Protein AF-A0A8S2UM98-F1 (afdb_monomer)

Nearest PDB structures (foldseek):
  3iqy-assembly1_A-2  TM=8.321E-01  e=1.499E-02  Bacillus subtilis
  5k9t-assembly1_A  TM=7.999E-01  e=3.279E-02  Escherichia coli 55989
  5eul-assembly1_A  TM=8.662E-01  e=7.660E-02  Bacillus subtilis subsp. subtilis str. 168
  2vda-assembly1_A  TM=7.671E-01  e=2.526E-02  Escherichia coli
  6t4h-assembly1_A  TM=8.018E-01  e=1.676E-01  Clostridioides difficile 630

pLDDT: mean 74.6, std 13.1, range [41.22, 90.38]

Foldseek 3Di:
DDPVVVVVCVVLVVLLVVLLVVLVPDDAPQFWHFCPPPPPPPPVDRFTAIWTADNVPRDTPRVDADASCNRQSNCVVVVGDGDDHDDPPDDDDPPDD

InterPro domains:
  IPR000185 Protein translocase subunit SecA [PTHR30612] (10-97)
  IPR036670 SecA, preprotein cross-linking domain superfamily [SSF81767] (25-82)

Radius of gyration: 16.46 Å; Cα contacts (8 Å, |Δi|>4): 93; chains: 1; bounding box: 35×37×44 Å

Structure (mmCIF, N/CA/C/O backbone):
data_AF-A0A8S2UM98-F1
#
_entry.id   AF-A0A8S2UM98-F1
#
loop_
_atom_site.group_PDB
_atom_site.id
_atom_site.type_symbol
_atom_site.label_atom_id
_atom_site.label_alt_id
_atom_site.label_comp_id
_atom_site.label_asym_id
_atom_site.label_entity_id
_atom_site.label_seq_id
_atom_site.pdbx_PDB_ins_code
_atom_site.Cartn_x
_atom_site.Cartn_y
_atom_site.Cartn_z
_atom_site.occupancy
_atom_site.B_iso_or_equiv
_atom_site.auth_seq_id
_atom_site.auth_comp_id
_atom_site.auth_asym_id
_atom_site.auth_atom_id
_atom_site.pdbx_PDB_model_num
ATOM 1 N N . MET A 1 1 ? -17.853 -11.291 12.589 1.00 59.19 1 MET A N 1
ATOM 2 C CA . MET A 1 1 ? -17.046 -10.129 13.020 1.00 59.19 1 MET A CA 1
ATOM 3 C C . MET A 1 1 ? -17.341 -9.795 14.477 1.00 59.19 1 MET A C 1
ATOM 5 O O . MET A 1 1 ? -18.517 -9.658 14.810 1.00 59.19 1 MET A O 1
ATOM 9 N N . PRO A 1 2 ? -16.311 -9.677 15.326 1.00 74.19 2 PRO A N 1
ATOM 10 C CA . PRO A 1 2 ? -16.453 -9.256 16.717 1.00 74.19 2 PRO A CA 1
ATOM 11 C C . PRO A 1 2 ? -17.135 -7.887 16.860 1.00 74.19 2 PRO A C 1
ATOM 13 O O . PRO A 1 2 ? -16.900 -6.986 16.057 1.00 74.19 2 PRO A O 1
ATOM 16 N N . VAL A 1 3 ? -17.976 -7.711 17.883 1.00 77.38 3 VAL A N 1
ATOM 17 C CA . VAL A 1 3 ? -18.783 -6.486 18.072 1.00 77.38 3 VAL A CA 1
ATOM 18 C C . VAL A 1 3 ? -17.911 -5.249 18.314 1.00 77.38 3 VAL A C 1
ATOM 20 O O . VAL A 1 3 ? -18.218 -4.185 17.783 1.00 77.38 3 VAL A O 1
ATOM 23 N N . TYR A 1 4 ? -16.789 -5.398 19.021 1.00 75.75 4 TYR A N 1
ATOM 24 C CA . TYR A 1 4 ? -15.841 -4.310 19.288 1.00 75.75 4 TYR A CA 1
ATOM 25 C C . TYR A 1 4 ? -15.170 -3.758 18.018 1.00 75.75 4 TYR A C 1
ATOM 27 O O . TYR A 1 4 ? -14.799 -2.589 17.977 1.00 75.75 4 TYR A O 1
ATOM 35 N N . LEU A 1 5 ? -15.079 -4.557 16.949 1.00 71.38 5 LEU A N 1
ATOM 36 C CA . LEU A 1 5 ? -14.544 -4.099 15.666 1.00 71.38 5 LEU A CA 1
ATOM 37 C C . LEU A 1 5 ? -15.556 -3.295 14.848 1.00 71.38 5 LEU A C 1
ATOM 39 O O . LEU A 1 5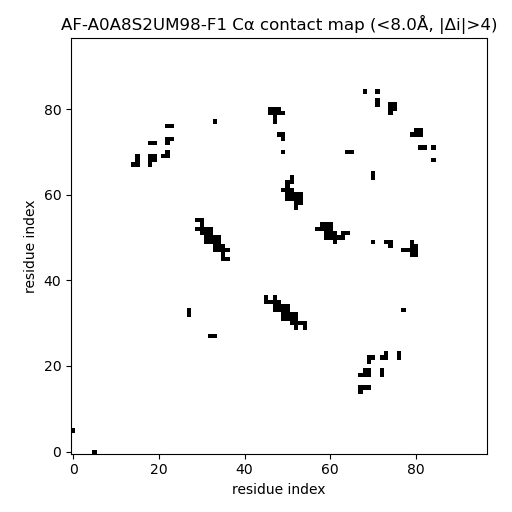 ? -15.145 -2.612 13.920 1.00 71.38 5 LEU A O 1
ATOM 43 N N . ARG A 1 6 ? -16.860 -3.321 15.168 1.00 79.69 6 ARG A N 1
ATOM 44 C CA . ARG A 1 6 ? -17.849 -2.527 14.414 1.00 79.69 6 ARG A CA 1
ATOM 45 C C . ARG A 1 6 ? -17.648 -1.034 14.605 1.00 79.69 6 ARG A C 1
ATOM 47 O O . ARG A 1 6 ? -17.768 -0.297 13.636 1.00 79.69 6 ARG A O 1
ATOM 54 N N . THR A 1 7 ? -17.375 -0.589 15.828 1.00 81.00 7 THR A N 1
ATOM 55 C CA . THR A 1 7 ? -17.146 0.835 16.108 1.00 81.00 7 THR A CA 1
ATOM 56 C C . THR A 1 7 ? -15.873 1.307 15.422 1.00 81.00 7 THR A C 1
ATOM 58 O O . THR A 1 7 ? -15.891 2.325 14.743 1.00 81.00 7 THR A O 1
ATOM 61 N N . PHE A 1 8 ? -14.807 0.509 15.512 1.00 78.69 8 PHE A N 1
ATOM 62 C CA . PHE A 1 8 ? -13.555 0.766 14.811 1.00 78.69 8 PHE A CA 1
ATOM 63 C C . PHE A 1 8 ? -13.755 0.830 13.288 1.00 78.69 8 PHE A C 1
ATOM 65 O O . PHE A 1 8 ? -13.399 1.816 12.654 1.00 78.69 8 PHE A O 1
ATOM 72 N N . ALA A 1 9 ? -14.399 -0.182 12.703 1.00 77.75 9 ALA A N 1
ATOM 73 C CA . ALA A 1 9 ? -14.651 -0.233 11.267 1.00 77.75 9 ALA A CA 1
ATOM 74 C C . ALA A 1 9 ? -15.513 0.937 10.784 1.00 77.75 9 ALA A C 1
ATOM 76 O O . ALA A 1 9 ? -15.263 1.446 9.703 1.00 77.75 9 ALA A O 1
ATOM 77 N N . LYS A 1 10 ? -16.501 1.379 11.577 1.00 83.00 10 LYS A N 1
ATOM 78 C CA . LYS A 1 10 ? -17.313 2.564 11.266 1.00 83.00 10 LYS A CA 1
ATOM 79 C C . LYS A 1 10 ? -16.499 3.856 11.312 1.00 83.00 10 LYS A C 1
ATOM 81 O O . LYS A 1 10 ? -16.694 4.694 10.447 1.00 83.00 10 LYS A O 1
ATOM 86 N N . LEU A 1 11 ? -15.611 4.010 12.295 1.00 84.75 11 LEU A N 1
ATOM 87 C CA . LEU A 1 11 ? -14.758 5.197 12.432 1.00 84.75 11 LEU A CA 1
ATOM 88 C C . LEU A 1 11 ? -13.754 5.326 11.280 1.00 84.75 11 LEU A C 1
ATOM 90 O O . LEU A 1 11 ? -13.543 6.422 10.781 1.00 84.75 11 LEU A O 1
ATOM 94 N N . HIS A 1 12 ? -13.169 4.211 10.840 1.00 82.75 12 HIS A N 1
ATOM 95 C CA . HIS A 1 12 ? -12.190 4.192 9.748 1.00 82.75 12 HIS A CA 1
ATOM 96 C C . HIS A 1 12 ? -12.818 3.950 8.371 1.00 82.75 12 HIS A C 1
ATOM 98 O O . HIS A 1 12 ? -12.096 3.797 7.390 1.00 82.75 12 HIS A O 1
ATOM 104 N N . LEU A 1 13 ? -14.150 3.882 8.269 1.00 84.00 13 LEU A N 1
ATOM 105 C CA . LEU A 1 13 ? -14.825 3.506 7.026 1.00 84.00 13 LEU A CA 1
ATOM 106 C C . LEU A 1 13 ? -14.566 4.524 5.913 1.00 84.00 13 LEU A C 1
ATOM 108 O O . LEU A 1 13 ? -14.265 4.127 4.792 1.00 84.00 13 LEU A O 1
ATOM 112 N N . ASP A 1 14 ? -14.640 5.814 6.240 1.00 87.69 14 ASP A N 1
ATOM 113 C CA . ASP A 1 14 ? -14.363 6.895 5.292 1.00 87.69 14 ASP A CA 1
ATOM 114 C C . ASP A 1 14 ? -12.907 6.844 4.806 1.00 87.69 14 ASP A C 1
ATOM 116 O O . ASP A 1 14 ? -12.653 6.872 3.604 1.00 87.69 14 ASP A O 1
ATOM 120 N N . GLU A 1 15 ? -11.950 6.655 5.721 1.00 87.25 15 GLU A N 1
ATOM 121 C CA . GLU A 1 15 ? -10.526 6.496 5.392 1.00 87.25 15 GLU A CA 1
ATOM 122 C C . GLU A 1 15 ? -10.281 5.274 4.492 1.00 87.25 15 GLU A C 1
ATOM 124 O O . GLU A 1 15 ? -9.558 5.355 3.500 1.00 87.25 15 GLU A O 1
ATOM 129 N N . LEU A 1 16 ? -10.919 4.140 4.797 1.00 85.50 16 LEU A N 1
ATOM 130 C CA . LEU A 1 16 ? -10.826 2.922 3.995 1.00 85.50 16 LEU A CA 1
ATOM 131 C C . LEU A 1 16 ? -11.411 3.118 2.592 1.00 85.50 16 LEU A C 1
ATOM 133 O O . LEU A 1 16 ? -10.839 2.618 1.626 1.00 85.50 16 LEU A O 1
ATOM 137 N N . ILE A 1 17 ? -12.530 3.836 2.459 1.00 88.12 17 ILE A N 1
ATOM 138 C CA . ILE A 1 17 ? -13.138 4.138 1.158 1.00 88.12 17 ILE A CA 1
ATOM 139 C C . ILE A 1 17 ? -12.208 5.023 0.331 1.00 88.12 17 ILE A C 1
ATOM 141 O O . ILE A 1 17 ? -11.977 4.728 -0.843 1.00 88.12 17 ILE A O 1
ATOM 145 N N . GLU A 1 18 ? -11.655 6.076 0.928 1.00 90.38 18 GLU A N 1
ATOM 146 C CA . GLU A 1 18 ? -10.723 6.965 0.235 1.00 90.38 18 GLU A CA 1
ATOM 147 C C . GLU A 1 18 ? -9.437 6.230 -0.161 1.00 90.38 18 GLU A C 1
ATOM 149 O O . GLU A 1 18 ? -9.007 6.330 -1.308 1.00 90.38 18 GLU A O 1
ATOM 154 N N . ASN A 1 19 ? -8.886 5.382 0.712 1.00 88.12 19 ASN A N 1
ATOM 155 C CA 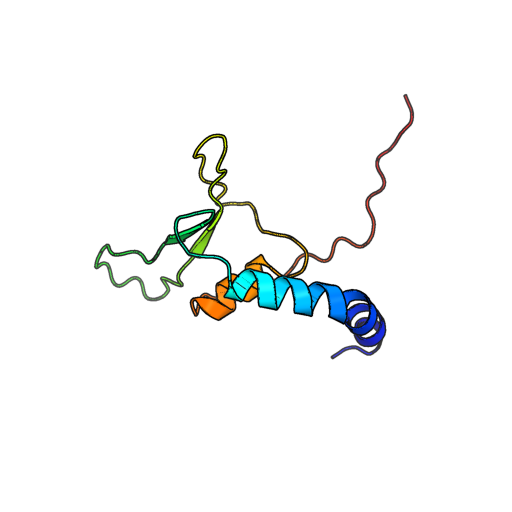. ASN A 1 19 ? -7.733 4.541 0.379 1.00 88.12 19 ASN A CA 1
ATOM 156 C C . ASN A 1 19 ? -8.053 3.493 -0.695 1.00 88.12 19 ASN A C 1
ATOM 158 O O . ASN A 1 19 ? -7.201 3.187 -1.527 1.00 88.12 19 ASN A O 1
ATOM 162 N N . CYS A 1 20 ? -9.274 2.961 -0.729 1.00 87.75 20 CYS A N 1
ATOM 163 C CA . CYS A 1 20 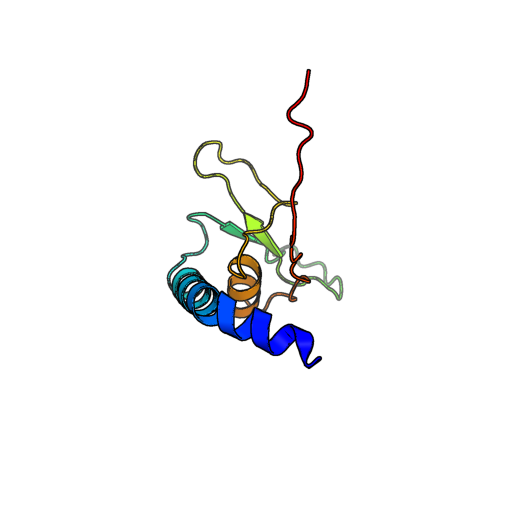? -9.720 2.047 -1.779 1.00 87.75 20 CYS A CA 1
ATOM 164 C C . CYS A 1 20 ? -9.805 2.755 -3.140 1.00 87.75 20 CYS A C 1
ATOM 166 O O . CYS A 1 20 ? -9.274 2.257 -4.135 1.00 87.75 20 CYS A O 1
ATOM 168 N N . LYS A 1 21 ? -10.395 3.958 -3.186 1.00 90.00 21 LYS A N 1
ATOM 169 C CA . LYS A 1 21 ? -10.391 4.798 -4.395 1.00 90.00 21 LYS A CA 1
ATOM 170 C C . LYS A 1 21 ? -8.964 5.130 -4.814 1.00 90.00 21 LYS A C 1
ATOM 172 O O . LYS A 1 21 ? -8.623 4.990 -5.984 1.00 90.00 21 LYS A O 1
ATOM 177 N N . HIS A 1 22 ? -8.117 5.512 -3.863 1.00 89.25 22 HIS A N 1
ATOM 178 C CA . HIS A 1 22 ? -6.722 5.826 -4.130 1.00 89.25 22 HIS A CA 1
ATOM 179 C C . HIS A 1 22 ? -5.990 4.619 -4.732 1.00 89.25 22 HIS A C 1
ATOM 181 O O . HIS A 1 22 ? -5.364 4.762 -5.778 1.00 89.25 22 HIS A O 1
ATOM 187 N N . ALA A 1 23 ? -6.152 3.416 -4.171 1.00 87.69 23 ALA A N 1
ATOM 188 C CA . ALA A 1 23 ? -5.602 2.184 -4.742 1.00 87.69 23 ALA A CA 1
ATOM 189 C C . ALA A 1 23 ? -6.083 1.935 -6.181 1.00 87.69 23 ALA A C 1
ATOM 191 O O . ALA A 1 23 ? -5.309 1.485 -7.032 1.00 87.69 23 ALA A O 1
ATOM 192 N N . LEU A 1 24 ? -7.349 2.239 -6.482 1.00 86.88 24 LEU A N 1
ATOM 193 C CA . LEU A 1 24 ? -7.906 2.091 -7.825 1.00 86.88 24 LEU A CA 1
ATOM 194 C C . LEU A 1 24 ? -7.223 3.024 -8.836 1.00 86.88 24 LEU A C 1
ATOM 196 O O . LEU A 1 24 ? -6.859 2.564 -9.919 1.00 86.88 24 LEU A O 1
ATOM 200 N N . PHE A 1 25 ? -6.983 4.283 -8.468 1.00 86.56 25 PHE A N 1
ATOM 201 C CA . PHE A 1 25 ? -6.305 5.263 -9.325 1.00 86.56 25 PHE A CA 1
ATOM 202 C C . PHE A 1 25 ? -4.776 5.130 -9.337 1.00 86.56 25 PHE A C 1
ATOM 204 O O . PHE A 1 25 ? -4.132 5.659 -10.236 1.00 86.56 25 PHE A O 1
ATOM 211 N N . LEU A 1 26 ? -4.183 4.408 -8.381 1.00 85.75 26 LEU A N 1
ATOM 212 C CA . LEU A 1 26 ? -2.735 4.230 -8.309 1.00 85.75 26 LEU A CA 1
ATOM 213 C C . LEU A 1 26 ? -2.233 3.316 -9.438 1.00 85.75 26 LEU A C 1
ATOM 215 O O . LEU A 1 26 ? -2.532 2.111 -9.478 1.00 85.75 26 LEU A O 1
ATOM 219 N N . GLU A 1 27 ? -1.445 3.877 -10.348 1.00 81.56 27 GLU A N 1
ATOM 220 C CA . GLU A 1 27 ? -0.822 3.136 -11.441 1.00 81.56 27 GLU A CA 1
ATOM 221 C C . GLU A 1 27 ? 0.364 2.309 -10.939 1.00 81.56 27 GLU A C 1
ATOM 223 O O . GLU A 1 27 ? 1.162 2.751 -10.106 1.00 81.56 27 GLU A O 1
ATOM 228 N N . ALA A 1 28 ? 0.467 1.078 -11.440 1.00 72.69 28 ALA A N 1
ATOM 229 C CA . ALA A 1 28 ? 1.662 0.275 -11.230 1.00 72.69 28 ALA A CA 1
ATOM 230 C C . ALA A 1 28 ? 2.843 0.943 -11.954 1.00 72.69 28 ALA A C 1
ATOM 232 O O . ALA A 1 28 ? 2.657 1.507 -13.030 1.00 72.69 28 ALA A O 1
ATOM 233 N N . ASN A 1 29 ? 4.046 0.833 -11.382 1.00 73.38 29 ASN A N 1
ATOM 234 C CA . ASN A 1 29 ? 5.317 1.373 -11.886 1.00 73.38 29 ASN A CA 1
ATOM 235 C C . ASN A 1 29 ? 5.620 2.856 -11.576 1.00 73.38 29 ASN A C 1
ATOM 237 O O . ASN A 1 29 ? 6.696 3.329 -11.930 1.00 73.38 29 ASN A O 1
ATOM 241 N N . THR A 1 30 ? 4.731 3.574 -10.879 1.00 73.44 30 THR A N 1
ATOM 242 C CA . THR A 1 30 ? 4.957 4.990 -10.490 1.00 73.44 30 THR A CA 1
ATOM 243 C C . THR A 1 30 ? 5.227 5.164 -8.986 1.00 73.44 30 THR A C 1
ATOM 245 O O . THR A 1 30 ? 5.715 6.199 -8.548 1.00 73.44 30 THR A O 1
ATOM 248 N N . GLY A 1 31 ? 4.951 4.133 -8.183 1.00 73.75 31 GLY A N 1
ATOM 249 C CA . GLY A 1 31 ? 5.200 4.122 -6.729 1.00 73.75 31 GLY A CA 1
ATOM 250 C C . GLY A 1 31 ? 5.167 2.732 -6.083 1.00 73.75 31 GLY A C 1
ATOM 251 O O . GLY A 1 31 ? 5.468 2.572 -4.902 1.00 73.75 31 GLY A O 1
ATOM 252 N N . TYR A 1 32 ? 4.815 1.706 -6.855 1.00 82.31 32 TYR A N 1
ATOM 253 C CA . TYR A 1 32 ? 5.015 0.307 -6.506 1.00 82.31 32 TYR A CA 1
ATOM 254 C C . TYR A 1 32 ? 5.222 -0.519 -7.760 1.00 82.31 32 TYR A C 1
ATOM 256 O O . TYR A 1 32 ? 4.744 -0.169 -8.843 1.00 82.31 32 TYR A O 1
ATOM 264 N N . VAL A 1 33 ? 5.878 -1.651 -7.575 1.00 82.69 33 VAL A N 1
ATOM 265 C CA . VAL A 1 33 ? 6.006 -2.704 -8.569 1.00 82.69 33 VAL A CA 1
ATOM 266 C C . VAL A 1 33 ? 5.230 -3.915 -8.075 1.00 82.69 33 VAL A C 1
ATOM 268 O O . VAL A 1 33 ? 5.215 -4.227 -6.883 1.00 82.69 33 VAL A O 1
ATOM 271 N N . VAL A 1 34 ? 4.544 -4.573 -9.004 1.00 79.62 34 VAL A N 1
ATOM 272 C CA . VAL A 1 34 ? 3.965 -5.893 -8.770 1.00 79.62 34 VAL A CA 1
ATOM 273 C C . VAL A 1 34 ? 4.976 -6.890 -9.297 1.00 79.62 34 VAL A C 1
ATOM 275 O O . VAL A 1 34 ? 5.155 -7.004 -10.512 1.00 79.62 34 VAL A O 1
ATOM 278 N N . ASP A 1 35 ? 5.668 -7.564 -8.388 1.00 71.75 35 ASP A N 1
ATOM 279 C CA . ASP A 1 35 ? 6.572 -8.635 -8.766 1.00 71.75 35 ASP A CA 1
ATOM 280 C C . ASP A 1 35 ? 5.730 -9.873 -9.077 1.00 71.75 35 ASP A C 1
ATOM 282 O O . ASP A 1 35 ? 5.202 -10.557 -8.194 1.00 71.75 35 ASP A O 1
ATOM 286 N N . VAL A 1 36 ? 5.511 -10.078 -10.373 1.00 63.94 36 VAL A N 1
ATOM 287 C CA . VAL A 1 36 ? 4.955 -11.308 -10.923 1.00 63.94 36 VAL A CA 1
ATOM 288 C C . VAL A 1 36 ? 6.149 -12.046 -11.481 1.00 63.94 36 VAL A C 1
ATOM 290 O O . VAL A 1 36 ? 6.598 -11.742 -12.588 1.00 63.94 36 VAL A O 1
ATOM 293 N N . ASP A 1 37 ? 6.691 -12.959 -10.686 1.00 54.97 37 ASP A N 1
ATOM 294 C CA . ASP A 1 37 ? 7.902 -13.699 -11.010 1.00 54.97 37 ASP A CA 1
ATOM 295 C C . ASP A 1 37 ? 7.756 -14.335 -12.411 1.00 54.97 37 ASP A C 1
ATOM 297 O O . ASP A 1 37 ? 7.005 -15.286 -12.636 1.00 54.97 37 ASP A O 1
ATOM 301 N N . ARG A 1 38 ? 8.411 -13.722 -13.409 1.00 49.41 38 ARG A N 1
ATOM 302 C CA . ARG A 1 38 ? 8.417 -14.156 -14.821 1.00 49.41 38 ARG A CA 1
ATOM 303 C C . ARG A 1 38 ? 9.420 -15.278 -15.060 1.00 49.41 38 ARG A C 1
ATOM 305 O O . ARG A 1 38 ? 9.571 -15.755 -16.187 1.00 49.41 38 ARG A O 1
ATOM 312 N N . THR A 1 39 ? 10.119 -15.709 -14.019 1.00 47.03 39 THR A N 1
ATOM 313 C CA . THR A 1 39 ? 11.035 -16.832 -14.090 1.00 47.03 39 THR A CA 1
ATOM 314 C C . THR A 1 39 ? 10.183 -18.091 -14.067 1.00 47.03 39 THR A C 1
ATOM 316 O O . THR A 1 39 ? 9.644 -18.439 -13.029 1.00 47.03 39 THR A O 1
ATOM 319 N N . GLY A 1 40 ? 10.023 -18.772 -15.207 1.00 44.31 40 GLY A N 1
ATOM 320 C CA . GLY A 1 40 ? 9.185 -19.971 -15.402 1.00 44.31 40 GLY A CA 1
ATOM 321 C C . GLY A 1 40 ? 9.522 -21.211 -14.552 1.00 44.31 40 GLY A C 1
ATOM 322 O O . GLY A 1 40 ? 9.323 -22.341 -14.992 1.00 44.31 40 GLY A O 1
ATOM 323 N N . LYS A 1 41 ? 10.030 -21.035 -13.332 1.00 42.47 41 LYS A N 1
ATOM 324 C CA . LYS A 1 41 ? 10.001 -22.024 -12.268 1.00 42.47 41 LYS A CA 1
ATOM 325 C C . LYS A 1 41 ? 8.628 -21.970 -11.615 1.00 42.47 41 LY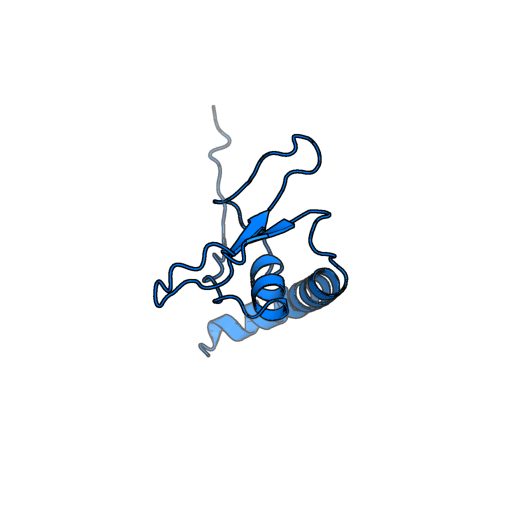S A C 1
ATOM 327 O O . LYS A 1 41 ? 8.351 -21.123 -10.779 1.00 42.47 41 LYS A O 1
ATOM 332 N N .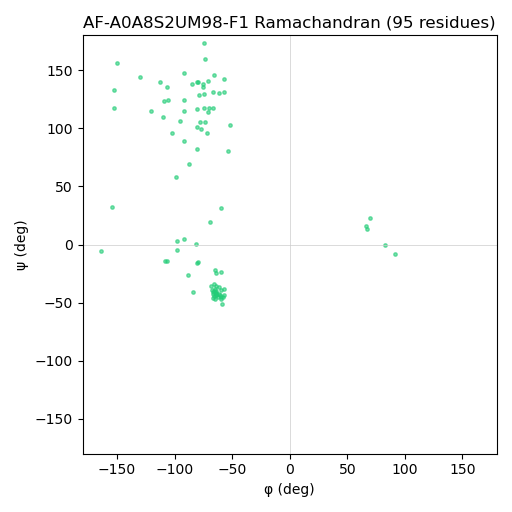 MET A 1 42 ? 7.798 -22.933 -12.000 1.00 41.22 42 MET A N 1
ATOM 333 C CA . MET A 1 42 ? 6.629 -23.387 -11.251 1.00 41.22 42 MET A CA 1
ATOM 334 C C . MET A 1 42 ? 7.040 -23.760 -9.818 1.00 41.22 42 MET A C 1
ATOM 336 O O . MET A 1 42 ? 7.268 -24.926 -9.505 1.00 41.22 42 MET A O 1
ATOM 340 N N . THR A 1 43 ? 7.179 -22.770 -8.943 1.00 42.19 43 THR A N 1
ATOM 341 C CA . THR A 1 43 ? 7.033 -22.968 -7.508 1.00 42.19 43 THR A CA 1
ATOM 342 C C . THR A 1 43 ? 5.570 -22.678 -7.204 1.00 42.19 43 THR A C 1
ATOM 344 O O . THR A 1 43 ? 5.003 -21.654 -7.578 1.00 42.19 43 THR A O 1
ATOM 347 N N . THR A 1 44 ? 4.912 -23.653 -6.599 1.00 42.59 44 THR A N 1
ATOM 348 C CA . THR A 1 44 ? 3.456 -23.791 -6.471 1.00 42.59 44 THR A CA 1
ATOM 349 C C . THR A 1 44 ? 2.799 -22.751 -5.541 1.00 42.59 44 THR A C 1
ATOM 351 O O . THR A 1 44 ? 1.704 -22.981 -5.039 1.00 42.59 44 THR A O 1
ATOM 354 N N . ALA A 1 45 ? 3.474 -21.630 -5.268 1.00 45.09 45 ALA A N 1
ATOM 355 C CA . ALA A 1 45 ? 3.081 -20.602 -4.308 1.00 45.09 45 ALA A CA 1
ATOM 356 C C . ALA A 1 45 ? 3.661 -19.207 -4.644 1.00 45.09 45 ALA A C 1
ATOM 358 O O . ALA A 1 45 ? 3.982 -18.440 -3.739 1.00 45.09 45 ALA A O 1
ATOM 359 N N . LEU A 1 46 ? 3.846 -18.878 -5.928 1.00 50.84 46 LEU A N 1
ATOM 360 C CA . LEU A 1 46 ? 4.222 -17.522 -6.351 1.00 50.84 46 LEU A CA 1
ATOM 361 C C . LEU A 1 46 ? 2.985 -16.625 -6.385 1.00 50.84 46 LEU A C 1
ATOM 363 O O . LEU A 1 46 ? 2.338 -16.439 -7.414 1.00 50.84 46 LEU A O 1
ATOM 367 N N . GLU A 1 47 ? 2.622 -16.116 -5.214 1.00 58.06 47 GLU A N 1
ATOM 368 C CA . GLU A 1 47 ? 1.592 -15.095 -5.076 1.00 58.06 47 GLU A CA 1
ATOM 369 C C . GLU A 1 47 ? 2.214 -13.742 -5.445 1.00 58.06 47 GLU A C 1
ATOM 371 O O . GLU A 1 47 ? 3.276 -13.414 -4.910 1.00 58.06 47 GLU A O 1
ATOM 376 N N . PRO A 1 48 ? 1.602 -12.960 -6.353 1.00 61.88 48 PRO A N 1
ATOM 377 C CA . PRO A 1 48 ? 2.178 -11.691 -6.776 1.00 61.88 48 PRO A CA 1
ATOM 378 C C . PRO A 1 48 ? 2.384 -10.787 -5.558 1.00 61.88 48 PRO A C 1
ATOM 380 O O . PRO A 1 48 ? 1.476 -10.642 -4.735 1.00 61.88 48 PRO A O 1
ATOM 383 N N . LEU A 1 49 ? 3.577 -10.205 -5.425 1.00 73.00 49 LEU A N 1
ATOM 384 C CA . LEU A 1 49 ? 3.945 -9.365 -4.284 1.00 73.00 49 LEU A CA 1
ATOM 385 C C . LEU A 1 49 ? 3.978 -7.898 -4.709 1.00 73.00 49 LEU A C 1
ATOM 387 O O . LEU A 1 49 ? 4.526 -7.549 -5.751 1.00 73.00 49 LEU A O 1
ATOM 391 N N . ILE A 1 50 ? 3.399 -7.029 -3.885 1.00 81.62 50 ILE A N 1
ATOM 392 C CA . ILE A 1 50 ? 3.483 -5.581 -4.082 1.00 81.62 50 ILE A CA 1
ATOM 393 C C . ILE A 1 50 ? 4.677 -5.055 -3.300 1.00 81.62 50 ILE A C 1
ATOM 395 O O . ILE A 1 50 ? 4.671 -5.076 -2.069 1.00 81.62 50 ILE A O 1
ATOM 399 N N . THR A 1 51 ? 5.664 -4.541 -4.026 1.00 83.62 51 THR A N 1
ATOM 400 C CA . THR A 1 51 ? 6.852 -3.891 -3.472 1.00 83.62 51 THR A CA 1
ATOM 401 C C . THR A 1 51 ? 6.734 -2.389 -3.677 1.00 83.62 51 THR A C 1
ATOM 403 O O . THR A 1 51 ? 6.540 -1.919 -4.798 1.00 83.62 51 THR A O 1
ATOM 406 N N . ILE A 1 52 ? 6.823 -1.625 -2.591 1.00 85.38 52 ILE A N 1
ATOM 407 C CA . ILE A 1 52 ? 6.792 -0.160 -2.642 1.00 85.38 52 ILE A CA 1
ATOM 408 C C . ILE A 1 52 ? 8.146 0.333 -3.145 1.00 85.38 52 ILE A C 1
ATOM 410 O O . ILE A 1 52 ? 9.180 -0.138 -2.672 1.00 85.38 52 ILE A O 1
ATOM 414 N N . ILE A 1 53 ? 8.131 1.296 -4.063 1.00 85.06 53 ILE A N 1
ATOM 415 C CA . ILE A 1 53 ? 9.340 1.956 -4.556 1.00 85.06 53 ILE A CA 1
ATOM 416 C C . ILE A 1 53 ? 9.347 3.375 -4.008 1.00 85.06 53 ILE A C 1
ATOM 418 O O . ILE A 1 53 ? 8.391 4.123 -4.223 1.00 85.06 53 ILE A O 1
ATOM 422 N N . ASP A 1 54 ? 10.410 3.756 -3.303 1.00 82.06 54 ASP A N 1
ATOM 423 C CA . ASP A 1 54 ? 10.576 5.156 -2.921 1.00 82.06 54 ASP A CA 1
ATOM 424 C C . ASP A 1 54 ? 10.900 5.993 -4.161 1.00 82.06 54 ASP A C 1
ATOM 426 O O . ASP A 1 54 ? 11.939 5.815 -4.791 1.00 82.06 54 ASP A O 1
ATOM 430 N N . SER A 1 55 ? 10.030 6.941 -4.501 1.00 77.88 55 SER A N 1
ATOM 431 C CA . SER A 1 55 ? 10.206 7.807 -5.669 1.00 77.88 55 SER A CA 1
ATOM 432 C C . SER A 1 55 ? 11.423 8.730 -5.561 1.00 77.88 55 SER A C 1
ATOM 434 O O . SER A 1 55 ? 11.904 9.213 -6.582 1.00 77.88 55 SER A O 1
ATOM 436 N N . ASN A 1 56 ? 11.917 8.998 -4.345 1.00 80.88 56 ASN A N 1
ATOM 437 C CA . ASN A 1 56 ? 13.057 9.894 -4.139 1.00 80.88 56 ASN A CA 1
ATOM 438 C C . ASN A 1 56 ? 14.402 9.183 -4.315 1.00 80.88 56 ASN A C 1
ATOM 440 O O . ASN A 1 56 ? 15.329 9.754 -4.885 1.00 80.88 56 ASN A O 1
ATOM 444 N N . THR A 1 57 ? 14.522 7.954 -3.810 1.00 80.44 57 THR A N 1
ATOM 445 C CA . THR A 1 57 ? 15.783 7.194 -3.827 1.00 80.44 57 THR A CA 1
ATOM 446 C C . THR A 1 57 ? 15.801 6.056 -4.845 1.00 80.44 57 THR A C 1
ATOM 448 O O . THR A 1 57 ? 16.870 5.525 -5.137 1.00 80.44 57 THR A O 1
ATOM 451 N N . GLY A 1 58 ? 14.643 5.675 -5.392 1.00 79.69 58 GLY A N 1
ATOM 452 C CA . GLY A 1 58 ? 14.487 4.491 -6.237 1.00 79.69 58 GLY A CA 1
ATOM 453 C C . GLY A 1 58 ? 14.690 3.176 -5.482 1.00 79.69 58 GLY A C 1
ATOM 454 O O . GLY A 1 58 ? 14.870 2.142 -6.117 1.00 79.69 58 GLY A O 1
ATOM 455 N N . ALA A 1 59 ? 14.716 3.208 -4.146 1.00 83.00 59 ALA A N 1
ATOM 456 C CA . ALA A 1 59 ? 14.965 2.033 -3.326 1.00 83.00 59 ALA A CA 1
ATOM 457 C C . ALA A 1 59 ? 13.713 1.157 -3.188 1.00 83.00 59 ALA A C 1
ATOM 459 O O . ALA A 1 59 ? 12.604 1.654 -2.958 1.00 83.00 59 ALA A O 1
ATOM 460 N N . ASP A 1 60 ? 13.928 -0.157 -3.244 1.00 83.56 60 ASP A N 1
ATOM 461 C CA . ASP A 1 60 ? 12.903 -1.159 -2.975 1.00 83.56 60 ASP A CA 1
ATOM 462 C C . ASP A 1 60 ? 12.623 -1.240 -1.472 1.00 83.56 60 ASP A C 1
ATOM 464 O O . ASP A 1 60 ? 13.470 -1.634 -0.665 1.00 83.56 60 ASP A O 1
ATOM 468 N N . LEU A 1 61 ? 11.395 -0.923 -1.081 1.00 81.25 61 LEU A N 1
ATOM 469 C CA . LEU A 1 61 ? 10.929 -1.023 0.297 1.00 81.25 61 LEU A CA 1
ATOM 470 C C . LEU A 1 61 ? 10.132 -2.320 0.501 1.00 81.25 61 LEU A C 1
ATOM 472 O O . LEU A 1 61 ? 8.976 -2.298 0.919 1.00 81.25 61 LEU A O 1
ATOM 476 N N . ALA A 1 62 ? 10.762 -3.466 0.226 1.00 75.06 62 ALA A N 1
ATOM 477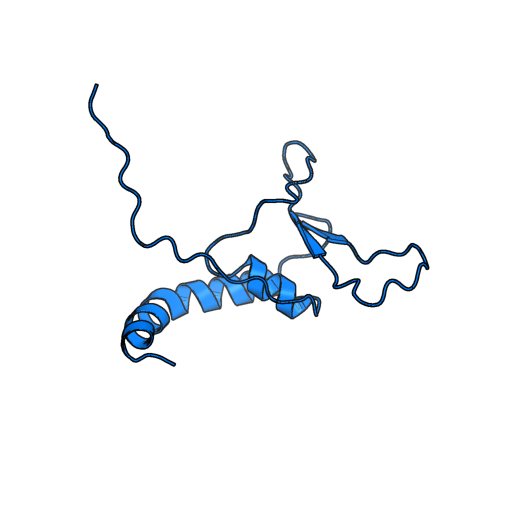 C CA . ALA A 1 62 ? 10.125 -4.793 0.219 1.00 75.06 62 ALA A CA 1
ATOM 478 C C . ALA A 1 62 ? 9.484 -5.223 1.555 1.00 75.06 62 ALA A C 1
ATOM 480 O O . ALA A 1 62 ? 8.582 -6.056 1.577 1.00 75.06 62 ALA A O 1
ATOM 481 N N . THR A 1 63 ? 9.931 -4.665 2.683 1.00 78.62 63 THR A N 1
ATOM 482 C CA . THR A 1 63 ? 9.375 -4.957 4.018 1.00 78.62 63 THR A CA 1
ATOM 483 C C . THR A 1 63 ? 8.367 -3.916 4.497 1.00 78.62 63 THR A C 1
ATOM 485 O O . THR A 1 63 ? 7.767 -4.080 5.560 1.00 78.62 63 THR A O 1
ATOM 488 N N . SER A 1 64 ? 8.175 -2.840 3.733 1.00 81.81 64 SER A N 1
ATOM 489 C CA . SER A 1 64 ? 7.259 -1.763 4.084 1.00 81.81 64 SER A CA 1
ATOM 490 C C . SER A 1 64 ? 5.878 -2.004 3.491 1.00 81.81 64 SER A C 1
ATOM 492 O O . SER A 1 64 ? 5.718 -2.561 2.409 1.00 81.81 64 SER A O 1
ATOM 494 N N . GLN A 1 65 ? 4.860 -1.553 4.213 1.00 82.75 65 GLN A N 1
ATOM 495 C CA . GLN A 1 65 ? 3.468 -1.611 3.787 1.00 82.75 65 GLN A CA 1
ATOM 496 C C . GLN A 1 65 ? 2.850 -0.231 3.959 1.00 82.75 65 GLN A C 1
ATOM 498 O O . GLN A 1 65 ? 3.145 0.472 4.927 1.00 82.75 65 GLN A O 1
ATOM 503 N N . TRP A 1 66 ? 1.964 0.148 3.041 1.00 83.62 66 TRP A N 1
ATOM 504 C CA . TRP A 1 66 ? 1.158 1.346 3.221 1.00 83.62 66 TRP A CA 1
ATOM 505 C C . TRP A 1 66 ? 0.110 1.145 4.314 1.00 83.62 66 TRP A C 1
ATOM 507 O O . TRP A 1 66 ? -0.508 0.085 4.431 1.00 83.62 66 TRP A O 1
ATOM 517 N N . CYS A 1 67 ? -0.094 2.197 5.100 1.00 82.25 67 CYS A N 1
ATOM 518 C CA . CYS A 1 67 ? -1.055 2.235 6.194 1.00 82.25 67 CYS A CA 1
ATOM 519 C C . CYS A 1 67 ? -2.507 2.352 5.691 1.00 82.25 67 CYS A C 1
ATOM 521 O O . CYS A 1 67 ? -2.767 2.525 4.500 1.00 82.25 67 CYS A O 1
ATOM 523 N N . GLY A 1 68 ? -3.465 2.250 6.619 1.00 77.75 68 GLY A N 1
ATOM 524 C CA . GLY A 1 68 ? -4.874 2.580 6.364 1.00 77.75 68 GLY A CA 1
ATOM 525 C C . GLY A 1 68 ? -5.595 1.664 5.367 1.00 77.75 68 GLY A C 1
ATOM 526 O O . GLY A 1 68 ? -6.646 2.030 4.852 1.00 77.75 68 GLY A O 1
ATOM 527 N N . GLY A 1 69 ? -5.049 0.487 5.047 1.00 82.06 69 GLY A N 1
ATOM 528 C CA . GLY A 1 69 ? -5.662 -0.433 4.077 1.00 82.06 69 GLY A CA 1
ATOM 529 C C . GLY A 1 69 ? -5.224 -0.272 2.645 1.00 82.06 69 GLY A C 1
ATOM 530 O O . GLY A 1 69 ? -5.527 -1.149 1.843 1.00 82.06 69 GLY A O 1
ATOM 531 N N . LEU A 1 70 ? -4.460 0.769 2.318 1.00 86.88 70 LEU A N 1
ATOM 532 C CA . LEU A 1 70 ? -4.041 1.022 0.944 1.00 86.88 70 LEU A CA 1
ATOM 533 C C . LEU A 1 70 ? -3.272 -0.167 0.347 1.00 86.88 70 LEU A C 1
ATOM 535 O O . LEU A 1 70 ? -3.558 -0.591 -0.771 1.00 86.88 70 LEU A O 1
ATOM 539 N N . HIS A 1 71 ? -2.351 -0.760 1.112 1.00 87.00 71 HIS A N 1
ATOM 540 C CA . HIS A 1 71 ? -1.581 -1.916 0.652 1.00 87.00 71 HIS A CA 1
ATOM 541 C C . HIS A 1 71 ? -2.477 -3.137 0.397 1.00 87.00 71 HIS A C 1
ATOM 543 O O . HIS A 1 71 ? -2.348 -3.798 -0.630 1.00 87.00 71 HIS A O 1
ATOM 549 N N . GLN A 1 72 ? -3.442 -3.394 1.283 1.00 87.25 72 GLN A N 1
ATOM 550 C CA . GLN A 1 72 ? -4.416 -4.475 1.134 1.00 87.25 72 GLN A CA 1
ATOM 551 C C . GLN A 1 72 ? -5.341 -4.263 -0.072 1.00 87.25 72 GLN A C 1
ATOM 553 O O . GLN A 1 72 ? -5.662 -5.216 -0.780 1.00 87.25 72 GLN A O 1
ATOM 558 N N . PHE A 1 73 ? -5.755 -3.025 -0.345 1.00 88.94 73 PHE A N 1
ATOM 559 C CA . PHE A 1 73 ? -6.570 -2.715 -1.520 1.00 88.94 73 PHE A CA 1
ATOM 560 C C . PHE A 1 73 ? -5.791 -2.876 -2.825 1.00 88.94 73 PHE A C 1
ATOM 562 O O . PHE A 1 73 ? -6.346 -3.358 -3.809 1.00 88.94 73 PHE A O 1
ATOM 569 N N . LEU A 1 74 ? -4.498 -2.550 -2.837 1.00 86.31 74 LEU A N 1
ATOM 570 C CA . LEU A 1 74 ? -3.642 -2.823 -3.990 1.00 86.31 74 LEU A CA 1
ATOM 571 C C . LEU A 1 74 ? -3.431 -4.325 -4.192 1.00 86.31 74 LEU A C 1
ATOM 573 O O . LEU A 1 74 ? -3.494 -4.793 -5.326 1.00 86.31 74 LEU A O 1
ATOM 577 N N . GLN A 1 75 ? -3.266 -5.092 -3.109 1.00 86.00 75 GLN A N 1
ATOM 578 C CA . GLN A 1 75 ? -3.213 -6.555 -3.183 1.00 86.00 75 GLN A CA 1
ATOM 579 C C . GLN A 1 75 ? -4.492 -7.117 -3.806 1.00 86.00 75 GLN A C 1
ATOM 581 O O . GLN A 1 75 ? -4.423 -7.931 -4.721 1.00 86.00 75 GLN A O 1
ATOM 586 N N . LEU A 1 76 ? -5.658 -6.620 -3.384 1.00 85.12 76 LEU A N 1
ATOM 587 C CA . LEU A 1 76 ? -6.944 -6.985 -3.980 1.00 85.12 76 LEU A CA 1
ATOM 588 C C . LEU A 1 76 ? -7.036 -6.609 -5.463 1.00 85.12 76 LEU A C 1
ATOM 590 O O . LEU A 1 76 ? -7.513 -7.412 -6.262 1.00 85.12 76 LEU A O 1
ATOM 594 N N . LYS A 1 77 ? -6.560 -5.419 -5.841 1.00 85.50 77 LYS A N 1
ATOM 595 C CA . LYS A 1 77 ? -6.566 -4.934 -7.230 1.00 85.50 77 LYS A CA 1
ATOM 596 C C . LYS A 1 77 ? -5.783 -5.850 -8.174 1.00 85.50 77 LYS A C 1
ATOM 598 O O . LYS A 1 77 ? -6.221 -6.067 -9.298 1.00 85.50 77 LYS A O 1
ATOM 603 N N . HIS A 1 78 ? -4.650 -6.383 -7.719 1.00 82.50 78 HIS A N 1
ATOM 604 C CA . HIS A 1 78 ? -3.753 -7.220 -8.528 1.00 82.50 78 HIS A CA 1
ATOM 605 C C . HIS A 1 78 ? -3.941 -8.729 -8.313 1.00 82.50 78 HIS A C 1
ATOM 607 O O . HIS A 1 78 ? -3.223 -9.526 -8.910 1.00 82.50 78 HIS A O 1
ATOM 613 N N . GLY A 1 79 ? -4.909 -9.141 -7.486 1.00 75.88 79 GLY A N 1
ATOM 614 C CA . GLY A 1 79 ? -5.154 -10.555 -7.180 1.00 75.88 79 GLY A CA 1
ATOM 615 C C . GLY A 1 79 ? -4.062 -11.204 -6.321 1.00 75.88 79 GLY A C 1
ATOM 616 O O . GLY A 1 79 ? -3.897 -12.422 -6.344 1.00 75.88 79 GLY A O 1
ATOM 617 N N . CYS A 1 80 ? -3.308 -10.399 -5.574 1.00 77.56 80 CYS A N 1
ATOM 618 C CA . CYS A 1 80 ? -2.291 -10.841 -4.628 1.00 77.56 80 CYS A CA 1
ATOM 619 C C . CYS A 1 80 ? -2.924 -11.437 -3.368 1.00 77.56 80 CYS A C 1
ATOM 621 O O . CYS A 1 80 ? -4.062 -11.123 -3.001 1.00 77.56 80 CYS A O 1
ATOM 623 N N . ARG A 1 81 ? -2.149 -12.234 -2.626 1.00 77.50 81 ARG A N 1
ATOM 624 C CA . ARG A 1 81 ? -2.571 -12.651 -1.289 1.00 77.50 81 ARG A CA 1
ATOM 625 C C . ARG A 1 81 ? -2.616 -11.454 -0.351 1.00 77.50 81 ARG A C 1
ATOM 627 O O . ARG A 1 81 ? -1.662 -10.691 -0.226 1.00 77.50 81 ARG A O 1
ATOM 634 N N . LEU A 1 82 ? -3.735 -11.348 0.352 1.00 75.94 82 LEU A N 1
ATOM 635 C CA . LEU A 1 82 ? -3.960 -10.344 1.380 1.00 75.94 82 LEU A CA 1
ATOM 636 C C . LEU A 1 82 ? -3.029 -10.570 2.575 1.00 75.94 82 LEU A C 1
ATOM 638 O O . LEU A 1 82 ? -3.124 -11.590 3.266 1.00 75.94 82 LEU A O 1
ATOM 642 N N . SER A 1 83 ? -2.161 -9.597 2.848 1.00 78.69 83 SER A N 1
ATOM 643 C CA . SER A 1 83 ? -1.384 -9.563 4.081 1.00 78.69 83 SER A CA 1
ATOM 644 C C . SER A 1 83 ? -2.239 -9.010 5.230 1.00 78.69 83 SER A C 1
ATOM 646 O O . SER A 1 83 ? -3.019 -8.066 5.040 1.00 78.69 83 SER A O 1
ATOM 648 N N . PRO A 1 84 ? -2.128 -9.578 6.445 1.00 73.94 84 PRO A N 1
ATOM 649 C CA . PRO A 1 84 ? -2.857 -9.067 7.596 1.00 73.94 84 PRO A CA 1
ATOM 650 C C . PRO A 1 84 ? -2.437 -7.622 7.884 1.00 73.94 84 PRO A C 1
ATOM 652 O O . PRO A 1 84 ? -1.251 -7.309 7.967 1.00 73.94 84 PRO A O 1
ATOM 655 N N . MET A 1 85 ? -3.421 -6.739 8.045 1.00 71.44 85 MET A N 1
ATOM 656 C CA . MET A 1 85 ? -3.175 -5.351 8.421 1.00 71.44 85 MET A CA 1
ATOM 657 C C . MET A 1 85 ? -2.800 -5.261 9.900 1.00 71.44 85 MET A C 1
ATOM 659 O O . MET A 1 85 ? -3.529 -5.754 10.763 1.00 71.44 85 MET A O 1
ATOM 663 N N . SER A 1 86 ? -1.699 -4.571 10.197 1.00 68.69 86 SER A N 1
ATOM 664 C CA . SER A 1 86 ? -1.366 -4.194 11.569 1.00 68.69 86 SER A CA 1
ATOM 665 C C . SER A 1 86 ? -2.153 -2.951 11.982 1.00 68.69 86 SER A C 1
ATOM 667 O O . SER A 1 86 ? -1.988 -1.871 11.417 1.00 68.69 86 SER A O 1
ATOM 669 N N . LEU A 1 87 ? -3.015 -3.109 12.982 1.00 67.75 87 LEU A N 1
ATOM 670 C CA . LEU A 1 87 ? -3.799 -2.035 13.584 1.00 67.75 87 LEU A CA 1
ATOM 671 C C . LEU A 1 87 ? -3.017 -1.457 14.770 1.00 67.75 87 LEU A C 1
ATOM 673 O O . LEU A 1 87 ? -3.141 -1.935 15.898 1.00 67.75 87 LEU A O 1
ATOM 677 N N . LYS A 1 88 ? -2.172 -0.449 14.527 1.00 64.94 88 LYS A N 1
ATOM 678 C CA . LYS A 1 88 ? -1.482 0.260 15.617 1.00 64.94 88 LYS A CA 1
ATOM 679 C C . LYS A 1 88 ? -2.478 1.160 16.351 1.00 64.94 88 LYS A C 1
ATOM 681 O O . LYS A 1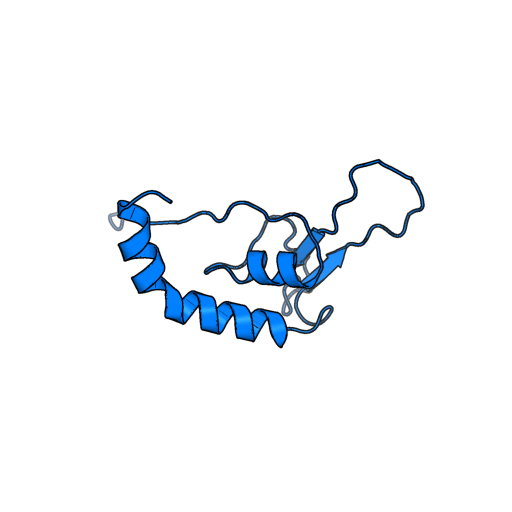 88 ? -2.858 2.203 15.837 1.00 64.94 88 LYS A O 1
ATOM 686 N N . ALA A 1 89 ? -2.896 0.748 17.547 1.00 55.28 89 ALA A N 1
ATOM 687 C CA . ALA A 1 89 ? -3.911 1.457 18.329 1.00 55.28 89 ALA A CA 1
ATOM 688 C C . ALA A 1 89 ? -3.345 2.552 19.252 1.00 55.28 89 ALA A C 1
ATOM 690 O O . ALA A 1 89 ? -4.056 3.500 19.565 1.00 55.28 89 ALA A O 1
ATOM 691 N N . VAL A 1 90 ? -2.087 2.443 19.694 1.00 54.97 90 VAL A N 1
ATOM 692 C CA . VAL A 1 90 ? -1.434 3.426 20.572 1.00 54.97 90 VAL A CA 1
ATOM 693 C C . VAL A 1 90 ? 0.076 3.389 20.331 1.00 54.97 90 VAL A C 1
ATOM 695 O O . VAL A 1 90 ? 0.674 2.314 20.314 1.00 54.97 90 VAL A O 1
ATOM 698 N N . PHE A 1 91 ? 0.700 4.556 20.175 1.00 56.44 91 PHE A N 1
ATOM 699 C CA . PHE A 1 91 ? 2.151 4.714 20.233 1.00 56.44 91 PHE A CA 1
ATOM 700 C C . PHE A 1 91 ? 2.474 5.694 21.360 1.00 56.44 91 PHE A C 1
ATOM 702 O O . PHE A 1 91 ? 2.080 6.855 21.296 1.00 56.44 91 PHE A O 1
ATOM 709 N N . VAL A 1 92 ? 3.157 5.223 22.401 1.00 64.94 92 VAL A N 1
ATOM 710 C CA . VAL A 1 92 ? 3.708 6.081 23.455 1.00 64.94 92 VAL A CA 1
ATOM 711 C C . VAL A 1 92 ? 5.218 6.055 23.289 1.00 64.94 92 VAL A C 1
ATOM 713 O O . VAL A 1 92 ? 5.850 5.029 23.532 1.00 64.94 92 VAL A O 1
ATOM 716 N N . SER A 1 93 ? 5.798 7.167 22.848 1.00 63.84 93 SER A N 1
ATOM 717 C CA . SER A 1 93 ? 7.231 7.404 22.997 1.00 63.84 93 SER A CA 1
ATOM 718 C C . SER A 1 93 ? 7.480 8.001 24.377 1.00 63.84 93 SER A C 1
ATOM 720 O O . SER A 1 93 ? 6.736 8.869 24.833 1.00 63.84 93 SER A O 1
ATOM 722 N N . ASN A 1 94 ? 8.530 7.546 25.056 1.00 67.00 94 ASN A N 1
ATOM 723 C CA . ASN A 1 94 ? 8.961 8.190 26.287 1.00 67.00 94 ASN A 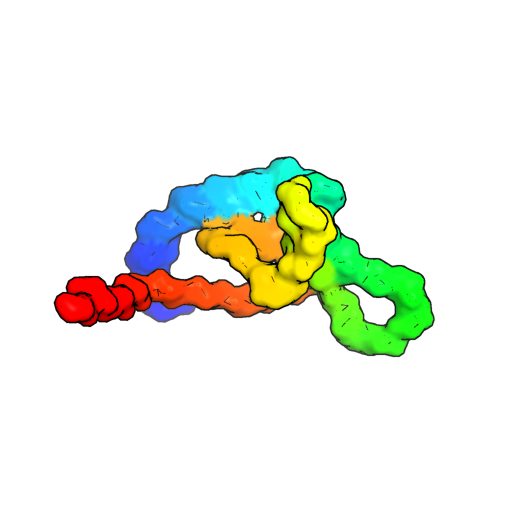CA 1
ATOM 724 C C . ASN A 1 94 ? 9.609 9.537 25.925 1.00 67.00 94 ASN A C 1
ATOM 726 O O . ASN A 1 94 ? 10.772 9.579 25.530 1.00 67.00 94 ASN A O 1
ATOM 730 N N . VAL A 1 95 ? 8.843 10.628 25.987 1.00 64.31 95 VAL A N 1
ATOM 731 C CA . VAL A 1 95 ? 9.355 11.997 25.822 1.00 64.31 95 VAL A CA 1
ATOM 732 C C . VAL A 1 95 ? 9.804 12.496 27.196 1.00 64.31 95 VAL A C 1
ATOM 734 O O . VAL A 1 95 ? 9.153 13.334 27.809 1.00 64.31 95 VAL A O 1
ATOM 737 N N . ALA A 1 96 ? 10.879 11.917 27.722 1.00 60.12 96 ALA A N 1
ATOM 738 C CA . ALA A 1 96 ? 11.549 12.423 28.914 1.00 60.12 96 ALA A CA 1
ATOM 739 C C . ALA A 1 96 ? 13.030 12.026 28.866 1.00 60.12 96 ALA A C 1
ATOM 741 O O . ALA A 1 96 ? 13.348 10.835 28.836 1.00 60.12 96 ALA A O 1
ATOM 742 N N . TYR A 1 97 ? 13.900 13.037 28.824 1.00 54.59 97 TYR A N 1
ATOM 743 C CA . TYR A 1 97 ? 15.332 12.955 29.108 1.00 54.59 97 TYR A CA 1
ATOM 744 C C . TYR A 1 97 ? 15.590 13.725 30.401 1.00 54.59 97 TYR A C 1
ATOM 746 O O . TYR A 1 97 ? 14.986 14.816 30.535 1.00 54.59 97 TYR A O 1
#

Organism: NCBI:txid392030

Secondary structure (DSSP, 8-state):
--THHHHHHHHTHHHHHHHHHHHHH--TTSSEEEE---S----TT---EEEEE-TTT--EETT---TTTHHHHHHHHHTPPPPPPP-----------

Solvent-accessible surface area (backbone atoms only — not comparable to full-atom values): 6189 Å² total; per-residue (Å²): 130,65,75,78,52,50,60,53,50,60,73,44,40,65,55,38,51,53,26,41,52,48,33,70,73,55,59,79,75,75,49,28,42,71,52,63,82,80,64,90,69,88,56,100,75,80,60,45,42,76,31,35,34,41,81,87,77,69,44,79,36,71,89,56,75,58,67,72,52,28,44,46,38,39,22,58,74,73,71,22,71,74,65,85,81,85,80,87,86,79,86,84,76,86,89,76,133

Sequence (97 aa):
MPVYLRTFAKLHLDELIENCKHALFLEANTGYVVDVDRTGKMTTALEPLITIIDSNTGADLATSQWCGGLHQFLQLKHGCRLSPMSLK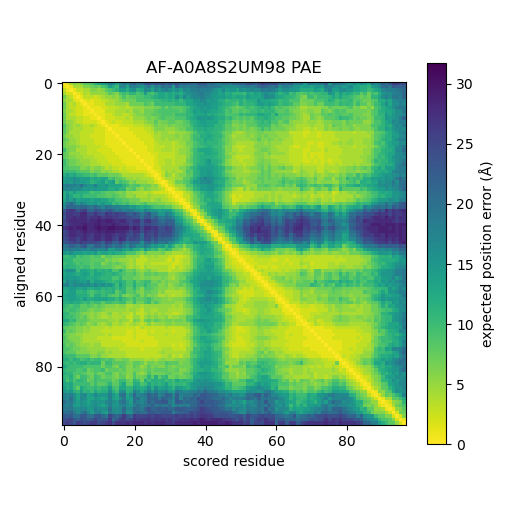AVFVSNVAY

Mean predicted aligned error: 10.19 Å